Protein AF-U3UB18-F1 (afdb_monomer)

Solvent-accessible surface area (backbone atoms only — not comparable to full-atom values): 4472 Å² total; per-residue (Å²): 137,62,66,66,62,48,52,53,50,52,50,54,53,46,58,60,33,68,72,42,90,50,64,68,61,23,51,52,52,50,53,50,49,49,63,73,75,44,55,71,69,57,56,51,51,50,52,58,48,49,67,58,52,66,57,66,70,67,54,64,77,44,49,76,78,70,53,83,80,76,76,90,132

Structure (mmCIF, N/CA/C/O backbone):
data_AF-U3UB18-F1
#
_entry.id   AF-U3UB18-F1
#
loop_
_atom_site.group_PDB
_atom_site.id
_atom_site.type_symbol
_atom_site.label_atom_id
_atom_site.label_alt_id
_atom_site.label_comp_id
_atom_site.label_asym_id
_atom_site.label_entity_id
_atom_site.label_seq_id
_atom_site.pdbx_PDB_ins_code
_atom_site.Cartn_x
_atom_site.Cartn_y
_atom_site.Cartn_z
_atom_site.occupancy
_atom_site.B_iso_or_equiv
_atom_site.auth_seq_id
_atom_site.auth_comp_id
_atom_site.auth_asym_id
_atom_site.auth_atom_id
_atom_site.pdbx_PDB_model_num
ATOM 1 N N . MET A 1 1 ? -0.864 10.599 15.455 1.00 63.09 1 MET A N 1
ATOM 2 C CA . MET A 1 1 ? -0.343 9.851 14.297 1.00 63.09 1 MET A CA 1
ATOM 3 C C . MET A 1 1 ? -1.539 9.580 13.424 1.00 63.09 1 MET A C 1
ATOM 5 O O . MET A 1 1 ? -2.477 8.966 13.912 1.00 63.09 1 MET A O 1
ATOM 9 N N . ASP A 1 2 ? -1.551 10.165 12.237 1.00 86.06 2 ASP A N 1
ATOM 10 C CA . ASP A 1 2 ? -2.704 10.142 11.344 1.00 86.06 2 ASP A CA 1
ATOM 11 C C . ASP A 1 2 ? -2.498 9.038 10.302 1.00 86.06 2 ASP A C 1
ATOM 13 O O . ASP A 1 2 ? -1.463 9.006 9.635 1.00 86.06 2 ASP A O 1
ATOM 17 N N . VAL A 1 3 ? -3.436 8.094 10.249 1.00 86.94 3 VAL A N 1
ATOM 18 C CA . VAL A 1 3 ? -3.362 6.921 9.372 1.00 86.94 3 VAL A CA 1
ATOM 19 C C . VAL A 1 3 ? -3.587 7.323 7.918 1.00 8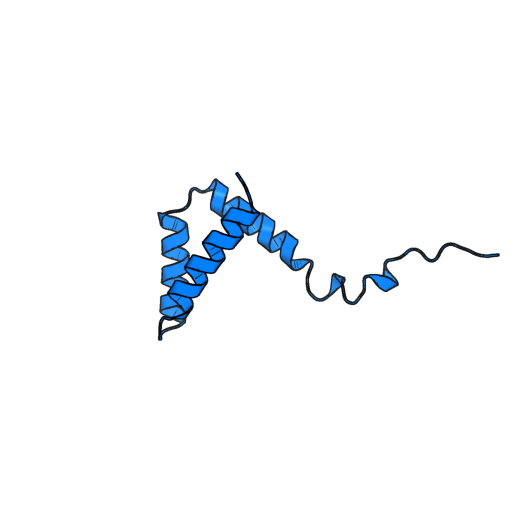6.94 3 VAL A C 1
ATOM 21 O O . VAL A 1 3 ? -2.917 6.773 7.048 1.00 86.94 3 VAL A O 1
ATOM 24 N N . ASP A 1 4 ? -4.429 8.323 7.662 1.00 87.56 4 ASP A N 1
ATOM 25 C CA . ASP A 1 4 ? -4.737 8.778 6.305 1.00 87.56 4 ASP A CA 1
ATOM 26 C C . ASP A 1 4 ? -3.493 9.405 5.666 1.00 87.56 4 ASP A C 1
ATOM 28 O O . ASP A 1 4 ? -3.096 9.040 4.560 1.00 87.56 4 ASP A O 1
ATOM 32 N N . ASN A 1 5 ? -2.768 10.226 6.432 1.00 90.06 5 ASN A N 1
ATOM 33 C CA . ASN A 1 5 ? -1.481 10.775 5.999 1.00 90.06 5 ASN A CA 1
ATOM 34 C C . ASN A 1 5 ? -0.429 9.684 5.730 1.00 90.06 5 ASN A C 1
ATOM 36 O O . ASN A 1 5 ? 0.385 9.818 4.818 1.00 90.06 5 ASN A O 1
ATOM 40 N N . LEU A 1 6 ? -0.417 8.594 6.507 1.00 90.88 6 LEU A N 1
ATOM 41 C CA . LEU A 1 6 ? 0.502 7.479 6.251 1.00 90.88 6 LEU A CA 1
ATOM 42 C C . LEU A 1 6 ? 0.145 6.750 4.961 1.00 90.88 6 LEU A C 1
ATOM 44 O O . LEU A 1 6 ? 1.051 6.413 4.202 1.00 90.88 6 LEU A O 1
ATOM 48 N N . ILE A 1 7 ? -1.144 6.537 4.697 1.00 89.44 7 ILE A N 1
ATOM 49 C CA . ILE A 1 7 ? -1.618 5.947 3.443 1.00 89.44 7 ILE A CA 1
ATOM 50 C C . ILE A 1 7 ? -1.192 6.824 2.260 1.00 89.44 7 ILE A C 1
ATOM 52 O O . ILE A 1 7 ? -0.614 6.308 1.306 1.00 89.44 7 ILE A O 1
ATOM 56 N N . GLU A 1 8 ? -1.370 8.145 2.338 1.00 90.56 8 GLU A N 1
ATOM 57 C CA . GLU A 1 8 ? -0.910 9.065 1.288 1.00 90.56 8 GLU A CA 1
ATOM 58 C C . GLU A 1 8 ? 0.603 8.982 1.052 1.00 90.56 8 GLU A C 1
ATOM 60 O O . GLU A 1 8 ? 1.062 8.937 -0.092 1.00 90.56 8 GLU A O 1
ATOM 65 N N . MET A 1 9 ? 1.397 8.933 2.125 1.00 92.56 9 MET A N 1
ATOM 66 C CA . MET A 1 9 ? 2.845 8.768 2.017 1.00 92.56 9 MET A CA 1
ATOM 67 C C . MET A 1 9 ? 3.215 7.427 1.378 1.00 92.56 9 MET A C 1
ATOM 69 O O . MET A 1 9 ? 4.069 7.398 0.496 1.00 92.56 9 MET A O 1
ATOM 73 N N . ALA A 1 10 ? 2.581 6.329 1.795 1.00 90.38 10 ALA A N 1
ATOM 74 C CA . ALA A 1 10 ? 2.818 5.006 1.224 1.00 90.38 10 ALA A CA 1
ATOM 75 C C . ALA A 1 10 ? 2.468 4.957 -0.268 1.00 90.38 10 ALA A C 1
ATOM 77 O O . ALA A 1 10 ? 3.253 4.421 -1.047 1.00 90.38 10 ALA A O 1
ATOM 78 N N . ASN A 1 11 ? 1.358 5.580 -0.673 1.00 91.12 11 ASN A N 1
ATOM 79 C CA . ASN A 1 11 ? 0.950 5.669 -2.075 1.00 91.12 11 ASN A CA 1
ATOM 80 C C . ASN A 1 11 ? 1.980 6.428 -2.916 1.00 91.12 11 ASN A C 1
ATOM 82 O O . ASN A 1 11 ? 2.395 5.930 -3.956 1.00 91.12 11 ASN A O 1
ATOM 86 N N . ARG A 1 12 ? 2.479 7.574 -2.435 1.00 92.44 12 ARG A N 1
ATOM 87 C CA . ARG A 1 12 ? 3.528 8.342 -3.133 1.00 92.44 12 ARG A CA 1
ATOM 88 C C . ARG A 1 12 ? 4.836 7.567 -3.285 1.00 92.44 12 ARG A C 1
ATOM 90 O O . ARG A 1 12 ? 5.500 7.673 -4.312 1.00 92.44 12 ARG A O 1
ATOM 97 N N . ILE A 1 13 ? 5.226 6.803 -2.262 1.00 92.25 13 ILE A N 1
ATOM 98 C CA . ILE A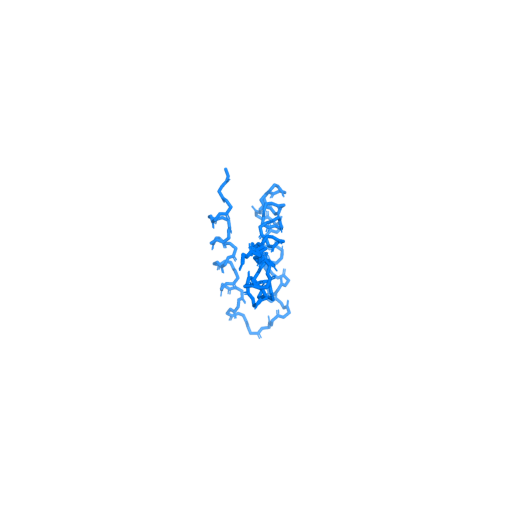 1 13 ? 6.408 5.936 -2.352 1.00 92.25 13 ILE A CA 1
ATOM 99 C C . ILE A 1 13 ? 6.140 4.833 -3.388 1.00 92.25 13 ILE A C 1
ATOM 101 O O . ILE A 1 13 ? 6.993 4.579 -4.232 1.00 92.25 13 ILE A O 1
ATOM 105 N N . GLY A 1 14 ? 4.948 4.232 -3.374 1.00 91.38 14 GLY A N 1
ATOM 106 C CA . GLY A 1 14 ? 4.516 3.254 -4.373 1.00 91.38 14 GLY A CA 1
ATOM 107 C C . GLY A 1 14 ? 4.599 3.789 -5.804 1.00 91.38 14 GLY A C 1
ATOM 108 O O . GLY A 1 14 ? 5.245 3.161 -6.633 1.00 91.38 14 GLY A O 1
ATOM 109 N N . GLU A 1 15 ? 4.043 4.972 -6.073 1.00 93.25 15 GLU A N 1
ATOM 110 C CA . GLU A 1 15 ? 4.098 5.640 -7.385 1.00 93.25 15 GLU A CA 1
ATOM 111 C C . GLU A 1 15 ? 5.534 5.853 -7.881 1.00 93.25 15 GLU A C 1
ATOM 113 O O . GLU A 1 15 ? 5.820 5.687 -9.066 1.00 93.25 15 GLU A O 1
ATOM 118 N N . PHE A 1 16 ? 6.460 6.191 -6.981 1.00 92.81 16 PHE A N 1
ATOM 119 C CA . PHE A 1 16 ? 7.868 6.330 -7.339 1.00 92.81 16 PHE A CA 1
ATOM 120 C C . PHE A 1 16 ? 8.468 4.9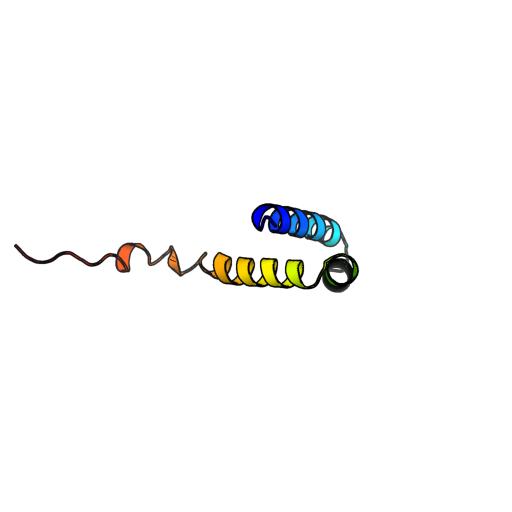99 -7.813 1.00 92.81 16 PHE A C 1
ATOM 122 O O . PHE A 1 16 ? 9.095 4.953 -8.873 1.00 92.81 16 PHE A O 1
ATOM 129 N N . PHE A 1 17 ? 8.267 3.914 -7.060 1.00 91.12 17 PHE A N 1
ATOM 130 C CA . PHE A 1 17 ? 8.805 2.597 -7.419 1.00 91.12 17 PHE A CA 1
ATOM 131 C C . PHE A 1 17 ? 8.083 1.968 -8.619 1.00 91.12 17 PHE A C 1
ATOM 133 O O . PHE A 1 17 ? 8.715 1.253 -9.387 1.00 91.12 17 PHE A O 1
ATOM 140 N N . ASP A 1 18 ? 6.808 2.287 -8.848 1.00 90.81 18 ASP A N 1
ATOM 141 C CA . ASP A 1 18 ? 6.041 1.810 -10.010 1.00 90.81 18 ASP A CA 1
ATOM 142 C C . ASP A 1 18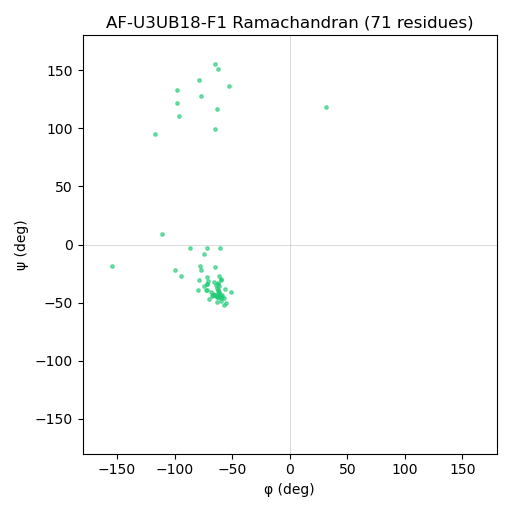 ? 6.592 2.343 -11.347 1.00 90.81 18 ASP A C 1
ATOM 144 O O . ASP A 1 18 ? 6.380 1.751 -12.401 1.00 90.81 18 ASP A O 1
ATOM 148 N N . SER A 1 19 ? 7.373 3.430 -11.312 1.00 91.88 19 SER A N 1
ATOM 149 C CA . SER A 1 19 ? 8.085 3.940 -12.490 1.00 91.88 19 SER A CA 1
ATOM 150 C C . SER A 1 19 ? 9.316 3.110 -12.894 1.00 91.88 19 SER A C 1
ATOM 152 O O . SER A 1 19 ? 9.900 3.357 -13.954 1.00 91.88 19 SER A O 1
ATOM 154 N N . MET A 1 20 ? 9.731 2.136 -12.074 1.00 90.38 20 MET A N 1
ATOM 155 C CA . MET A 1 20 ? 10.884 1.282 -12.363 1.00 90.38 20 MET A CA 1
ATOM 156 C C . MET A 1 20 ? 10.537 0.176 -13.377 1.00 90.38 20 MET A C 1
ATOM 158 O O . MET A 1 20 ? 9.462 -0.418 -13.308 1.00 90.38 20 MET A O 1
ATOM 162 N N . PRO A 1 21 ? 11.453 -0.151 -14.310 1.00 89.19 21 PRO A N 1
ATOM 163 C CA . PRO A 1 21 ? 11.196 -1.143 -15.355 1.00 89.19 21 PRO A CA 1
ATOM 164 C C . PRO A 1 21 ? 11.144 -2.585 -14.829 1.00 89.19 21 PRO A C 1
ATOM 166 O O . PRO A 1 21 ? 10.428 -3.412 -15.394 1.00 89.19 21 PRO A O 1
ATOM 169 N N . ASP A 1 22 ? 11.897 -2.898 -13.771 1.00 95.19 22 ASP A N 1
ATOM 170 C CA . ASP A 1 22 ? 11.860 -4.202 -13.112 1.00 95.19 22 ASP A CA 1
ATOM 171 C C . ASP A 1 22 ? 10.920 -4.149 -11.906 1.00 95.19 22 ASP A C 1
ATOM 173 O O . ASP A 1 22 ? 11.196 -3.522 -10.882 1.00 95.19 22 ASP A O 1
ATOM 177 N N . ARG A 1 23 ? 9.791 -4.848 -12.029 1.00 91.50 23 ARG A N 1
ATOM 178 C CA . ARG A 1 23 ? 8.773 -4.905 -10.982 1.00 91.50 23 ARG A CA 1
ATOM 179 C C . ARG A 1 23 ? 9.258 -5.619 -9.719 1.00 91.50 23 ARG A C 1
ATOM 181 O O . ARG A 1 23 ? 8.780 -5.300 -8.634 1.00 91.50 23 ARG A O 1
ATOM 188 N N . ALA A 1 24 ? 10.138 -6.609 -9.841 1.00 91.94 24 ALA A N 1
ATOM 189 C CA . ALA A 1 24 ? 10.659 -7.328 -8.683 1.00 91.94 24 ALA A CA 1
ATOM 190 C C . ALA A 1 24 ? 11.584 -6.414 -7.871 1.00 91.94 24 ALA A C 1
ATOM 192 O O . ALA A 1 24 ? 11.391 -6.258 -6.666 1.00 91.94 24 ALA A O 1
ATOM 193 N N . GLU A 1 25 ? 12.496 -5.722 -8.557 1.00 92.81 25 GLU A N 1
ATOM 194 C CA . GLU A 1 25 ? 13.381 -4.729 -7.942 1.00 92.81 25 GLU A CA 1
ATOM 195 C C . GLU A 1 25 ? 12.588 -3.571 -7.313 1.00 92.81 25 GLU A C 1
ATOM 197 O O . GLU A 1 25 ? 12.880 -3.154 -6.191 1.00 92.81 25 GLU A O 1
ATOM 202 N N . ALA A 1 26 ? 11.533 -3.103 -7.987 1.00 92.38 26 ALA A N 1
ATOM 203 C CA . ALA A 1 26 ? 10.646 -2.059 -7.479 1.00 92.38 26 ALA A CA 1
ATOM 204 C C . ALA A 1 26 ? 10.010 -2.429 -6.130 1.00 92.38 26 ALA A C 1
ATOM 206 O O . ALA A 1 26 ? 9.990 -1.624 -5.195 1.00 92.38 26 ALA A O 1
ATOM 207 N N . VAL A 1 27 ? 9.492 -3.657 -6.019 1.00 92.00 27 VAL A N 1
ATOM 208 C CA . VAL A 1 27 ? 8.843 -4.150 -4.797 1.00 92.00 27 VAL A CA 1
ATOM 209 C C . VAL A 1 27 ? 9.857 -4.307 -3.666 1.00 92.00 27 VAL A C 1
ATOM 211 O O . VAL A 1 27 ? 9.584 -3.876 -2.543 1.00 92.00 27 VAL A O 1
ATOM 214 N N . ASP A 1 28 ? 11.029 -4.872 -3.950 1.00 93.62 28 ASP A N 1
ATOM 215 C CA . ASP A 1 28 ? 12.084 -5.037 -2.948 1.00 93.62 28 ASP A CA 1
ATOM 216 C C . ASP A 1 28 ? 12.578 -3.674 -2.434 1.00 93.62 28 ASP A C 1
ATOM 218 O O . ASP A 1 28 ? 12.666 -3.459 -1.219 1.00 93.62 28 ASP A O 1
ATOM 222 N N . GLY A 1 29 ? 12.791 -2.715 -3.340 1.00 93.31 29 GLY A N 1
ATOM 223 C CA . GLY A 1 29 ? 13.181 -1.346 -3.008 1.00 93.31 29 GLY A CA 1
ATOM 224 C C . GLY A 1 29 ? 12.131 -0.603 -2.177 1.00 93.31 29 GLY A C 1
ATOM 225 O O . GLY A 1 29 ? 12.477 0.058 -1.193 1.00 93.31 29 GLY A O 1
ATOM 226 N N . LEU A 1 30 ? 10.844 -0.758 -2.502 1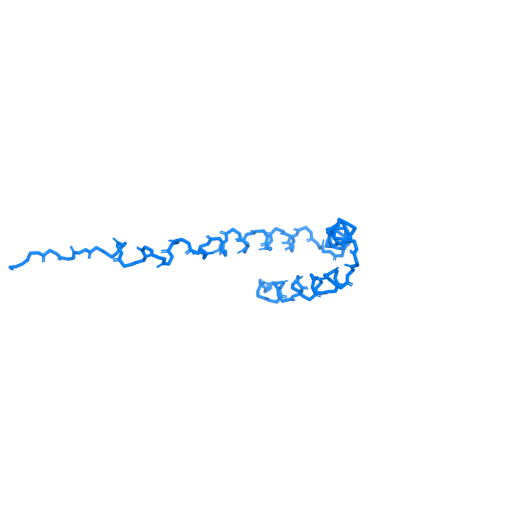.00 92.19 30 LEU A N 1
ATOM 227 C CA . LEU A 1 30 ? 9.730 -0.209 -1.723 1.00 92.19 30 LEU A CA 1
ATOM 228 C C . LEU A 1 30 ? 9.728 -0.752 -0.285 1.00 92.19 30 LEU A C 1
ATOM 230 O O . LEU A 1 30 ? 9.630 0.015 0.680 1.00 92.19 30 LEU A O 1
ATOM 234 N N . VAL A 1 31 ? 9.861 -2.072 -0.128 1.00 92.12 31 VAL A N 1
ATOM 235 C CA . VAL A 1 31 ? 9.875 -2.731 1.187 1.00 92.12 31 VAL A CA 1
ATOM 236 C C . VAL A 1 31 ? 11.091 -2.296 2.003 1.00 92.12 31 VAL A C 1
ATOM 238 O O . VAL A 1 31 ? 10.956 -2.008 3.199 1.00 92.12 31 VAL A O 1
ATOM 241 N N . GLU A 1 32 ? 12.270 -2.217 1.386 1.00 94.50 32 GLU A N 1
ATOM 242 C CA . GLU A 1 32 ? 13.481 -1.743 2.053 1.00 94.50 32 GLU A CA 1
ATOM 243 C C . GLU A 1 32 ? 13.351 -0.276 2.481 1.00 94.50 32 GLU A C 1
ATOM 245 O O . GLU A 1 32 ? 13.652 0.056 3.632 1.00 94.50 32 GLU A O 1
ATOM 250 N N . HIS A 1 33 ? 12.827 0.590 1.609 1.00 93.88 33 HIS A N 1
ATOM 251 C CA . HIS A 1 33 ? 12.598 2.000 1.908 1.00 93.88 33 HIS A CA 1
ATOM 252 C C . HIS A 1 33 ? 11.691 2.169 3.133 1.00 93.88 33 HIS A C 1
ATOM 254 O O . HIS A 1 33 ? 12.063 2.825 4.110 1.00 93.88 33 HIS A O 1
ATOM 260 N N . ILE A 1 34 ? 10.528 1.513 3.138 1.00 91.75 34 ILE A N 1
ATOM 261 C CA . ILE A 1 34 ? 9.602 1.572 4.273 1.00 91.75 34 ILE A CA 1
ATOM 262 C C . ILE A 1 34 ? 10.280 1.030 5.540 1.00 91.75 34 ILE A C 1
ATOM 264 O O . ILE A 1 34 ? 10.191 1.640 6.603 1.00 91.75 34 ILE A O 1
ATOM 268 N N . ARG A 1 35 ? 11.018 -0.083 5.470 1.00 92.69 35 ARG A N 1
ATOM 269 C CA . ARG A 1 35 ? 11.713 -0.636 6.648 1.00 92.69 35 ARG A CA 1
ATOM 270 C C . ARG A 1 35 ? 12.780 0.297 7.214 1.00 92.69 35 ARG A C 1
ATOM 272 O O . ARG A 1 35 ? 12.928 0.349 8.437 1.00 92.69 35 ARG A O 1
ATOM 279 N N . ARG A 1 36 ? 13.509 1.000 6.348 1.00 94.81 36 ARG A N 1
ATOM 280 C CA . ARG A 1 36 ? 14.641 1.851 6.726 1.00 94.81 36 ARG A CA 1
ATOM 281 C C . ARG A 1 36 ? 14.208 3.205 7.273 1.00 94.81 36 ARG A C 1
ATOM 283 O O . ARG A 1 36 ? 14.817 3.685 8.224 1.00 94.81 36 ARG A O 1
ATOM 290 N N . PHE A 1 37 ? 13.178 3.808 6.685 1.00 93.94 37 PHE A N 1
ATOM 291 C CA . PHE A 1 37 ? 12.758 5.167 7.033 1.00 93.94 37 PHE A CA 1
ATOM 292 C C . PHE A 1 37 ? 11.569 5.209 7.988 1.00 93.94 37 PHE A C 1
ATOM 294 O O . PHE A 1 37 ? 11.383 6.213 8.673 1.00 93.94 37 PHE A O 1
ATOM 301 N N . TRP A 1 38 ? 10.764 4.145 8.061 1.00 93.75 38 TRP A N 1
ATOM 302 C CA . TRP A 1 38 ? 9.588 4.146 8.918 1.00 93.75 38 TRP A CA 1
ATOM 303 C C . TRP A 1 38 ? 9.849 3.466 10.253 1.00 93.75 38 TRP A C 1
ATOM 305 O O . TRP A 1 38 ? 10.325 2.332 10.327 1.00 93.75 38 TRP A O 1
ATOM 315 N N . GLU A 1 39 ? 9.430 4.129 11.324 1.00 94.44 39 GLU A N 1
ATOM 316 C CA . GLU A 1 39 ? 9.398 3.550 12.657 1.00 94.44 39 GLU A CA 1
ATOM 317 C C . GLU A 1 39 ? 8.440 2.343 12.737 1.00 94.44 39 GLU A C 1
ATOM 319 O O . GLU A 1 39 ? 7.407 2.317 12.055 1.00 94.44 39 GLU A O 1
ATOM 324 N N . PRO A 1 40 ? 8.708 1.365 13.627 1.00 93.06 40 PRO A N 1
ATOM 325 C CA . PRO A 1 40 ? 7.882 0.164 13.773 1.00 93.06 40 PRO A CA 1
ATOM 326 C C . PRO A 1 40 ? 6.383 0.446 13.940 1.00 93.06 40 PRO A C 1
ATOM 328 O O . PRO A 1 40 ? 5.562 -0.222 13.314 1.00 93.06 40 PRO A O 1
ATOM 331 N N . ARG A 1 41 ? 6.019 1.476 14.716 1.00 91.94 41 ARG A N 1
ATOM 332 C CA . ARG A 1 41 ? 4.618 1.874 14.933 1.00 91.94 41 ARG A CA 1
ATOM 333 C C . ARG A 1 41 ? 3.902 2.307 13.651 1.00 91.94 41 ARG A C 1
ATOM 335 O O . ARG A 1 41 ? 2.719 2.026 13.509 1.00 91.94 41 ARG A O 1
ATOM 342 N N . MET A 1 42 ? 4.608 2.938 12.708 1.00 92.81 42 MET A N 1
ATOM 343 C CA . MET A 1 42 ? 4.029 3.392 11.436 1.00 92.81 42 MET A CA 1
ATOM 344 C C . MET A 1 42 ? 3.719 2.236 10.504 1.00 92.81 42 MET A C 1
ATOM 346 O O . MET A 1 42 ? 2.649 2.199 9.904 1.00 92.81 42 MET A O 1
ATOM 350 N N . ARG A 1 43 ? 4.610 1.243 10.471 1.00 92.38 43 ARG A N 1
ATOM 351 C CA . ARG A 1 43 ? 4.386 0.005 9.722 1.00 92.38 43 ARG A CA 1
ATOM 352 C C . ARG A 1 43 ? 3.177 -0.755 10.261 1.00 92.38 43 ARG A C 1
ATOM 354 O O . ARG A 1 43 ? 2.328 -1.168 9.484 1.00 92.38 43 ARG A O 1
ATOM 361 N N . ILE A 1 44 ? 3.064 -0.872 11.586 1.00 91.75 44 ILE A N 1
ATOM 362 C CA . ILE A 1 44 ? 1.910 -1.520 12.228 1.00 91.75 44 ILE A CA 1
ATOM 363 C C . ILE A 1 44 ? 0.612 -0.773 11.901 1.00 91.75 44 ILE A C 1
ATOM 365 O O . ILE A 1 44 ? -0.376 -1.407 11.552 1.00 91.75 44 ILE A O 1
ATOM 369 N N . ALA A 1 45 ? 0.605 0.560 11.974 1.00 89.50 45 ALA A N 1
ATOM 370 C CA . ALA A 1 45 ? -0.594 1.344 11.687 1.00 89.50 45 ALA A CA 1
ATOM 371 C C . ALA A 1 45 ? -1.082 1.182 10.241 1.00 89.50 45 ALA A C 1
ATOM 373 O O . ALA A 1 45 ? -2.286 1.065 10.037 1.00 89.50 45 ALA A O 1
ATOM 374 N N . ILE A 1 46 ? -0.170 1.123 9.262 1.00 86.25 46 ILE A N 1
ATOM 375 C CA . ILE A 1 46 ? -0.551 0.831 7.875 1.00 86.25 46 ILE A CA 1
ATOM 376 C C . ILE A 1 46 ? -1.074 -0.587 7.714 1.00 86.25 46 ILE A C 1
ATOM 378 O O . ILE A 1 46 ? -2.085 -0.757 7.049 1.00 86.25 46 ILE A O 1
ATOM 382 N N . LEU A 1 47 ? -0.448 -1.591 8.331 1.00 87.25 47 LEU A N 1
ATOM 383 C CA . LEU A 1 47 ? -0.951 -2.966 8.252 1.00 87.25 47 LEU A CA 1
ATOM 384 C C . LEU A 1 47 ? -2.381 -3.064 8.798 1.00 87.25 47 LEU A C 1
ATOM 386 O O . LEU A 1 47 ? -3.262 -3.588 8.132 1.00 87.25 47 LEU A O 1
ATOM 390 N N . VAL A 1 48 ? -2.642 -2.442 9.951 1.00 88.06 48 VAL A N 1
ATOM 391 C CA . VAL A 1 48 ? -3.993 -2.365 10.530 1.00 88.06 48 VAL A CA 1
ATOM 392 C C . VAL A 1 48 ? -4.966 -1.603 9.621 1.00 88.06 48 VAL A C 1
ATOM 394 O O . VAL A 1 48 ? -6.157 -1.904 9.605 1.00 88.06 48 VAL A O 1
ATOM 397 N N . ALA A 1 49 ? -4.495 -0.593 8.889 1.00 84.50 49 ALA A N 1
ATOM 398 C CA . ALA A 1 49 ? -5.320 0.141 7.936 1.00 84.50 49 ALA A CA 1
ATOM 399 C C . ALA A 1 49 ? -5.631 -0.688 6.682 1.00 84.50 49 ALA A C 1
ATOM 401 O O . ALA A 1 49 ? -6.765 -0.661 6.216 1.00 84.50 49 ALA A O 1
ATOM 402 N N . LEU A 1 50 ? -4.664 -1.455 6.175 1.00 78.38 50 LEU A N 1
ATOM 403 C CA . LEU A 1 50 ? -4.843 -2.368 5.045 1.00 78.38 50 LEU A CA 1
ATOM 404 C C . LEU A 1 50 ? -5.844 -3.478 5.382 1.00 78.38 50 LEU A C 1
ATOM 406 O O . LEU A 1 50 ? -6.780 -3.682 4.616 1.00 78.38 50 LEU A O 1
ATOM 410 N N . ASP A 1 51 ? -5.743 -4.083 6.568 1.00 77.69 51 ASP A N 1
ATOM 411 C CA . ASP A 1 51 ? -6.719 -5.074 7.052 1.00 77.69 51 ASP A CA 1
ATOM 412 C C . ASP A 1 51 ? -8.144 -4.489 7.145 1.00 77.69 51 ASP A C 1
ATOM 414 O O . ASP A 1 51 ? -9.138 -5.188 6.961 1.00 77.69 51 ASP A O 1
ATOM 418 N N . LYS A 1 52 ? -8.271 -3.182 7.418 1.00 69.19 52 LYS A N 1
ATOM 419 C CA . LYS A 1 52 ? -9.564 -2.472 7.403 1.00 69.19 52 LYS A CA 1
ATOM 420 C C . LYS A 1 52 ? -10.035 -2.120 5.992 1.00 69.19 52 LYS A C 1
ATOM 422 O O . LYS A 1 52 ? -11.241 -2.042 5.768 1.00 69.19 52 LYS A O 1
ATOM 427 N N . LEU A 1 53 ? -9.116 -1.886 5.056 1.00 59.16 53 LEU A N 1
ATOM 428 C CA . LEU A 1 53 ? -9.413 -1.595 3.650 1.00 59.16 53 LEU A CA 1
ATOM 429 C C . LEU A 1 53 ? -9.799 -2.858 2.862 1.00 59.16 53 LEU A C 1
ATOM 431 O O . LEU A 1 53 ? -10.559 -2.744 1.897 1.00 59.16 53 LEU A O 1
ATOM 435 N N . GLU A 1 54 ? -9.414 -4.058 3.320 1.00 54.03 54 GLU A N 1
ATOM 436 C CA . GLU A 1 54 ? -9.949 -5.344 2.826 1.00 54.03 54 GLU A CA 1
ATOM 437 C C . GLU A 1 54 ? -11.471 -5.506 3.036 1.00 54.03 54 GLU A C 1
ATOM 439 O O . GLU A 1 54 ? -12.084 -6.449 2.535 1.00 54.03 54 GLU A O 1
ATOM 444 N N . VAL A 1 55 ? -12.137 -4.540 3.681 1.00 52.00 55 VAL A N 1
ATOM 445 C CA . VAL A 1 55 ? -13.605 -4.415 3.666 1.00 52.00 55 VAL A CA 1
ATOM 446 C C . VAL A 1 55 ? -14.146 -3.940 2.296 1.00 52.00 55 VAL A C 1
ATOM 448 O O . VAL A 1 55 ? -15.355 -3.933 2.073 1.00 52.00 55 VAL A O 1
ATOM 451 N N . SER A 1 56 ? -13.292 -3.634 1.317 1.00 60.38 56 SER A N 1
ATOM 452 C CA . SER A 1 56 ? -13.693 -3.315 -0.062 1.00 60.38 56 SER A CA 1
ATOM 453 C C . SER A 1 56 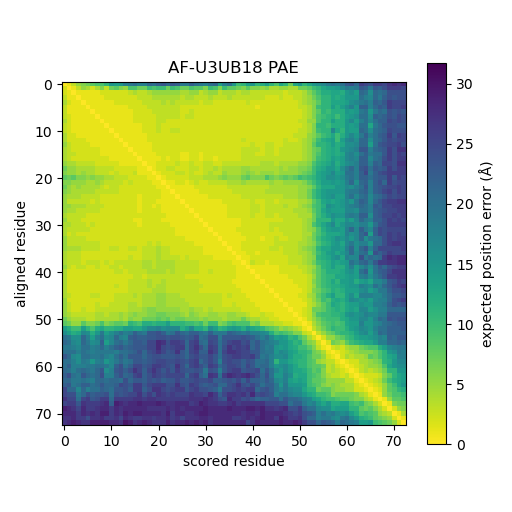? -13.133 -4.359 -1.040 1.00 60.38 56 SER A C 1
ATOM 455 O O . SER A 1 56 ? -11.968 -4.346 -1.403 1.00 60.38 56 SER A O 1
ATOM 457 N N . ALA A 1 57 ? -13.882 -5.393 -1.420 1.00 54.03 57 ALA A N 1
ATOM 458 C CA . ALA A 1 57 ? -14.720 -5.308 -2.621 1.00 54.03 57 ALA A CA 1
ATOM 459 C C . ALA A 1 57 ? -15.938 -6.253 -2.601 1.00 54.03 57 ALA A C 1
ATOM 461 O O . ALA A 1 57 ? -16.895 -6.052 -3.343 1.00 54.03 57 ALA A O 1
ATOM 462 N N . ALA A 1 58 ? -15.927 -7.278 -1.752 1.00 51.75 58 ALA A N 1
ATOM 463 C CA . ALA A 1 58 ? -16.984 -8.289 -1.712 1.00 51.75 58 ALA A CA 1
ATOM 464 C C . ALA A 1 58 ? -18.069 -7.983 -0.665 1.00 51.75 58 ALA A C 1
ATOM 466 O O . ALA A 1 58 ? -19.222 -8.369 -0.839 1.00 51.75 58 ALA A O 1
ATOM 467 N N . LEU A 1 59 ? -17.728 -7.258 0.409 1.00 54.38 59 LEU A N 1
ATOM 468 C CA . LEU A 1 59 ? -18.670 -6.941 1.487 1.00 54.38 59 LEU A CA 1
ATOM 469 C C . LEU A 1 59 ? -19.688 -5.861 1.088 1.00 54.38 59 LEU A C 1
ATOM 471 O O . LEU A 1 59 ? -20.855 -5.954 1.458 1.00 54.38 59 LEU A O 1
ATOM 475 N N . GLU A 1 60 ? -19.277 -4.877 0.283 1.00 54.62 60 GLU A N 1
ATOM 476 C CA . GLU A 1 60 ? -20.201 -3.888 -0.293 1.00 54.62 60 GLU A CA 1
ATOM 477 C C . GLU A 1 60 ? -21.212 -4.533 -1.251 1.00 54.62 60 GLU A C 1
ATOM 479 O O . GLU A 1 60 ? -22.383 -4.159 -1.246 1.00 54.62 60 GLU A O 1
ATOM 484 N N . LEU A 1 61 ? -20.807 -5.568 -1.999 1.00 61.44 61 LEU A N 1
ATOM 485 C CA . LEU A 1 61 ? -21.701 -6.291 -2.909 1.00 61.44 61 LEU A CA 1
ATOM 486 C C . LEU A 1 61 ? -22.879 -6.960 -2.172 1.00 61.44 61 LEU A C 1
ATOM 488 O O . LEU A 1 61 ? -23.957 -7.099 -2.742 1.00 61.44 61 LEU A O 1
ATOM 492 N N . HIS A 1 62 ? -22.698 -7.312 -0.895 1.00 57.78 62 HIS A N 1
ATOM 493 C CA . HIS A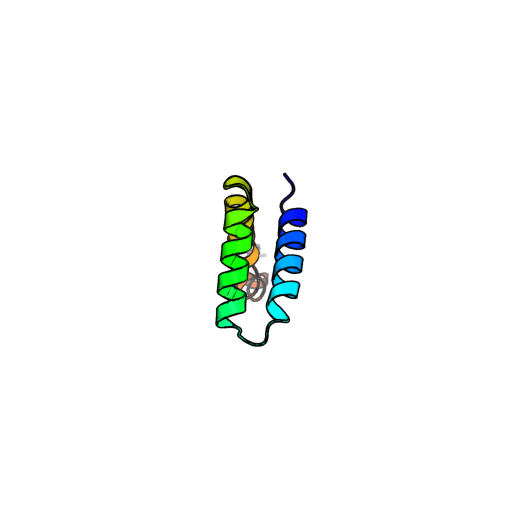 1 62 ? -23.702 -7.986 -0.060 1.00 57.78 62 HIS A CA 1
ATOM 494 C C . HIS A 1 62 ? -24.273 -7.110 1.060 1.00 57.78 62 HIS A C 1
ATOM 496 O O . HIS A 1 62 ? -25.038 -7.581 1.901 1.00 57.78 62 HIS A O 1
ATOM 502 N N . LYS A 1 63 ? -23.966 -5.810 1.071 1.00 61.41 63 LYS A N 1
ATOM 503 C CA . LYS A 1 63 ? -24.424 -4.877 2.111 1.00 61.41 63 LYS A CA 1
ATOM 504 C C . LYS A 1 63 ? -25.949 -4.780 2.219 1.00 61.41 63 LYS A C 1
ATOM 506 O O . LYS A 1 63 ? -26.470 -4.534 3.305 1.00 61.41 63 LYS A O 1
ATOM 511 N N . ALA A 1 64 ? -26.664 -4.992 1.113 1.00 63.09 64 ALA A N 1
ATOM 512 C CA . ALA A 1 64 ? -28.126 -5.019 1.079 1.00 63.09 64 ALA A CA 1
ATOM 513 C C . ALA A 1 64 ? -28.719 -6.275 1.749 1.00 63.09 64 ALA A C 1
ATOM 515 O O . ALA A 1 64 ? -29.753 -6.180 2.405 1.00 63.09 64 ALA A O 1
ATOM 516 N N . ASP A 1 65 ? -28.037 -7.419 1.648 1.00 62.84 65 ASP A N 1
ATOM 517 C CA . ASP A 1 65 ? -28.464 -8.697 2.240 1.00 62.84 65 ASP A CA 1
ATOM 518 C C . ASP A 1 65 ? -28.192 -8.764 3.751 1.00 62.84 65 ASP A C 1
ATOM 520 O O . ASP A 1 65 ? -28.773 -9.575 4.471 1.00 62.84 65 ASP A O 1
ATOM 524 N N . LEU A 1 66 ? -27.311 -7.891 4.240 1.00 62.56 66 LEU A N 1
ATOM 525 C CA . LEU A 1 66 ? -26.924 -7.778 5.645 1.00 62.56 66 LEU A CA 1
ATOM 526 C C . LEU A 1 66 ? -27.858 -6.867 6.460 1.00 62.56 66 LEU A C 1
ATOM 528 O O . LEU A 1 66 ? -27.684 -6.744 7.675 1.00 62.56 66 LEU A O 1
ATOM 532 N N . GLN A 1 67 ? -28.852 -6.231 5.830 1.00 65.38 67 GLN A N 1
ATOM 533 C CA . GLN A 1 67 ? -29.875 -5.485 6.562 1.00 65.38 67 GLN A CA 1
ATOM 534 C C . GLN A 1 67 ? -30.895 -6.460 7.172 1.00 65.38 67 GLN A C 1
ATOM 536 O O . GLN A 1 67 ? -31.464 -7.279 6.445 1.00 65.38 67 GLN A O 1
ATOM 541 N N . PRO A 1 68 ? -31.189 -6.388 8.485 1.00 50.88 68 PRO A N 1
ATOM 542 C CA . PRO A 1 68 ? -32.246 -7.203 9.063 1.00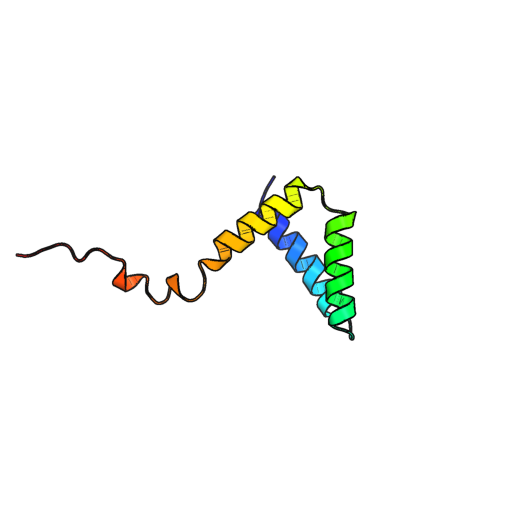 50.88 68 PRO A CA 1
ATOM 543 C C . PRO A 1 68 ? -33.577 -6.791 8.430 1.00 50.88 68 PRO A C 1
ATOM 545 O O . PRO A 1 68 ? -34.023 -5.656 8.597 1.00 50.88 68 PRO A O 1
ATOM 548 N N . LYS A 1 69 ? -34.226 -7.711 7.706 1.00 53.22 69 LYS A N 1
ATOM 549 C CA . LYS A 1 69 ? -35.615 -7.523 7.277 1.00 53.22 69 LYS A CA 1
ATOM 550 C C . LYS A 1 69 ? -36.478 -7.481 8.537 1.00 53.22 69 LYS A C 1
ATOM 552 O O . LYS A 1 69 ? -36.767 -8.509 9.147 1.00 53.22 69 LYS A O 1
ATOM 557 N N . THR A 1 70 ? -36.824 -6.271 8.958 1.00 50.25 70 THR A N 1
ATOM 558 C CA . THR A 1 70 ? -37.816 -6.002 9.992 1.00 50.25 70 THR A CA 1
ATOM 559 C C . THR A 1 70 ? -39.119 -6.715 9.634 1.00 50.25 70 THR A C 1
ATOM 561 O O . THR A 1 70 ? -39.522 -6.781 8.473 1.00 50.25 70 THR A O 1
ATOM 564 N N . ALA A 1 71 ? -39.704 -7.327 10.658 1.00 43.34 71 ALA A N 1
ATOM 565 C CA . ALA A 1 71 ? -40.766 -8.314 10.587 1.00 43.34 71 ALA A CA 1
ATOM 566 C C . ALA A 1 71 ? -42.097 -7.778 10.030 1.00 43.34 71 ALA A C 1
ATOM 568 O O . ALA A 1 71 ? -42.402 -6.597 10.155 1.00 43.34 71 ALA A O 1
ATOM 569 N N . THR A 1 72 ? -42.880 -8.714 9.484 1.00 50.91 72 THR A N 1
ATOM 570 C CA . THR A 1 72 ? -44.318 -8.918 9.736 1.00 50.91 72 THR A CA 1
ATOM 571 C C . THR A 1 72 ? -45.178 -7.694 10.071 1.00 50.91 72 THR A C 1
ATOM 573 O O . THR A 1 72 ? -45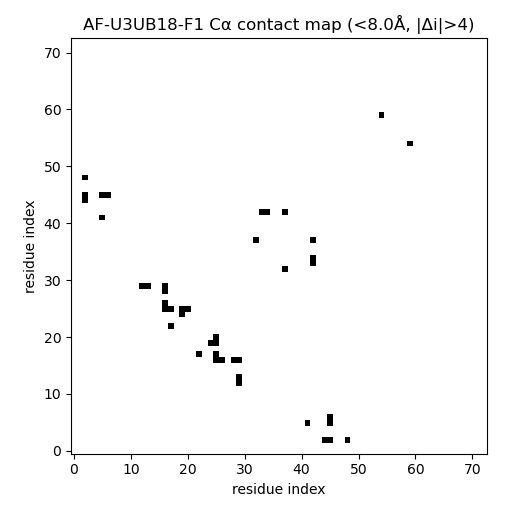.078 -7.146 11.168 1.00 50.91 72 THR A O 1
ATOM 576 N N . ALA A 1 73 ? -46.158 -7.424 9.206 1.00 43.22 73 ALA A N 1
ATOM 577 C CA . ALA A 1 73 ? -47.527 -7.070 9.590 1.00 43.22 73 ALA A CA 1
ATOM 578 C C . ALA A 1 73 ? -48.494 -7.567 8.509 1.00 43.22 73 ALA A C 1
ATOM 580 O O . ALA A 1 73 ? -48.171 -7.369 7.315 1.00 43.22 73 ALA A O 1
#

InterPro domains:
  IPR021074 Formate dehydrogenase, delta subunit [PF11390] (5-51)

Radius of gyration: 18.36 Å; Cα contacts (8 Å, |Δi|>4): 22; chains: 1; bounding box: 62×20×30 Å

pLDDT: mean 80.01, std 16.64, range [43.22, 95.19]

Mean predicted aligned error: 10.23 Å

Organism: NCBI:txid1055526

Secondary structure (DSSP, 8-state):
--HHHHHHHHHHHHHHHHTSS-HHHHHHHHHHHHHHHS-HHHHHHHHHHHHHHTTSSSTGGGTTTTS------

Foldseek 3Di:
DDLVVLVVVLVVLLVVLVPDPDPVVSVVVSVVVCVVPPDPVSVVSNVVVVVVVVCPDVVVVCVVVPDPPDDDD

Sequence (73 aa):
MDVDNLIEMANRIGEFFDSMPDRAEAVDGLVEHIRRFWEPRMRIAILVALDKLEVSAALELHKADLQPKTATA